Protein AF-A0A2N3G9Y9-F1 (afdb_monomer_lite)

Secondary structure (DSSP, 8-state):
---HHHHHHHHHHHHHHHHHHHHHHHHHHHHHHHH--TTS--GGG--IIIIIIIHHHHHHHHHHHHHHHHHHHHHHHHHHTS----

Radius of gyration: 19.4 Å; chains: 1; bounding box: 48×22×58 Å

Sequence (86 aa):
MGLPVLRLARSIFWALTWGLGVAVGVAAGGWLTVVGGTGAPGAGSLDIVQDVFVLPSAAGGAVFALHLAGQAVIALIRRLARPQAG

Structure (mmCIF, N/CA/C/O backbone):
data_AF-A0A2N3G9Y9-F1
#
_entry.id   AF-A0A2N3G9Y9-F1
#
loop_
_atom_site.group_PDB
_atom_site.id
_atom_site.type_symbol
_atom_site.label_atom_id
_atom_site.label_alt_id
_atom_site.label_comp_id
_atom_site.label_asym_id
_atom_site.label_entity_id
_atom_site.label_seq_id
_atom_site.pdbx_PDB_ins_code
_atom_site.Cartn_x
_atom_site.Cartn_y
_atom_site.Cartn_z
_atom_site.occupancy
_atom_site.B_iso_or_equiv
_atom_site.auth_seq_id
_atom_site.auth_comp_id
_atom_site.auth_asym_id
_atom_site.auth_atom_id
_atom_site.pdbx_PDB_model_num
ATOM 1 N N . MET A 1 1 ? -12.100 13.267 24.597 1.00 50.00 1 MET A N 1
ATOM 2 C CA . MET A 1 1 ? -12.682 12.336 23.601 1.00 50.00 1 MET A CA 1
ATOM 3 C C . MET A 1 1 ? -12.284 12.808 22.211 1.00 50.00 1 MET A C 1
ATOM 5 O O . MET A 1 1 ? -12.750 13.854 21.794 1.00 50.00 1 MET A O 1
ATOM 9 N N . GLY A 1 2 ? -11.382 12.113 21.511 1.00 57.25 2 GLY A N 1
ATOM 10 C CA . GLY A 1 2 ? -11.101 12.455 20.111 1.00 57.25 2 GLY A CA 1
ATOM 11 C C . GLY A 1 2 ? -12.297 12.073 19.242 1.00 57.25 2 GLY A C 1
ATOM 12 O O . GLY A 1 2 ? -12.761 10.936 19.348 1.00 57.25 2 GLY A O 1
ATOM 13 N N . LEU A 1 3 ? -12.795 13.007 18.427 1.00 73.00 3 LEU A N 1
ATOM 14 C CA . LEU A 1 3 ? -13.917 12.774 17.516 1.00 73.00 3 LEU A CA 1
ATOM 15 C C . LEU A 1 3 ? -13.660 11.508 16.671 1.00 73.00 3 LEU A C 1
ATOM 17 O O . LEU A 1 3 ? -12.531 11.311 16.209 1.00 73.00 3 LEU A O 1
ATOM 21 N N . PRO A 1 4 ? -14.666 10.641 16.453 1.00 78.75 4 PRO A N 1
ATOM 22 C CA . PRO A 1 4 ? -14.502 9.389 15.706 1.00 78.75 4 PRO A CA 1
ATOM 23 C C . PRO A 1 4 ? -13.908 9.617 14.307 1.00 78.75 4 PRO A C 1
ATOM 25 O O . PRO A 1 4 ? -13.089 8.822 13.848 1.00 78.75 4 PRO A O 1
ATOM 28 N N . VAL A 1 5 ? -14.224 10.762 13.699 1.00 85.06 5 VAL A N 1
ATOM 29 C CA . VAL A 1 5 ? -13.673 11.228 12.420 1.00 85.06 5 VAL A CA 1
ATOM 30 C C . VAL A 1 5 ? -12.151 11.405 12.471 1.00 85.06 5 VAL A C 1
ATOM 32 O O . VAL A 1 5 ? -11.457 10.927 11.583 1.00 85.06 5 VAL A O 1
ATOM 35 N N . LEU A 1 6 ? -11.599 12.007 13.532 1.00 87.94 6 LEU A N 1
ATOM 36 C CA . LEU A 1 6 ? -10.149 12.217 13.667 1.00 87.94 6 LEU A CA 1
ATOM 37 C C . LEU A 1 6 ? -9.387 10.894 13.807 1.00 87.94 6 LEU A C 1
ATOM 39 O O . LEU A 1 6 ? -8.266 10.753 13.321 1.00 87.94 6 LEU A O 1
ATOM 43 N N . ARG A 1 7 ? -10.000 9.902 14.463 1.00 84.31 7 ARG A N 1
ATOM 44 C CA . ARG A 1 7 ? -9.418 8.559 14.585 1.00 84.31 7 ARG A CA 1
ATOM 45 C C . ARG A 1 7 ? -9.385 7.844 13.240 1.00 84.31 7 ARG A C 1
ATOM 47 O O . ARG A 1 7 ? -8.353 7.266 12.914 1.00 84.31 7 ARG A O 1
ATOM 54 N N . LEU A 1 8 ? -10.473 7.927 12.474 1.00 86.75 8 LEU A N 1
ATOM 55 C CA . LEU A 1 8 ? -10.549 7.366 11.128 1.00 86.75 8 LEU A CA 1
ATOM 56 C C . LEU A 1 8 ? -9.553 8.046 10.179 1.00 86.75 8 LEU A C 1
ATOM 58 O O . LEU A 1 8 ? -8.792 7.359 9.506 1.00 86.75 8 LEU A O 1
ATOM 62 N N . ALA A 1 9 ? -9.496 9.379 10.186 1.00 90.81 9 ALA A N 1
ATOM 63 C CA . ALA A 1 9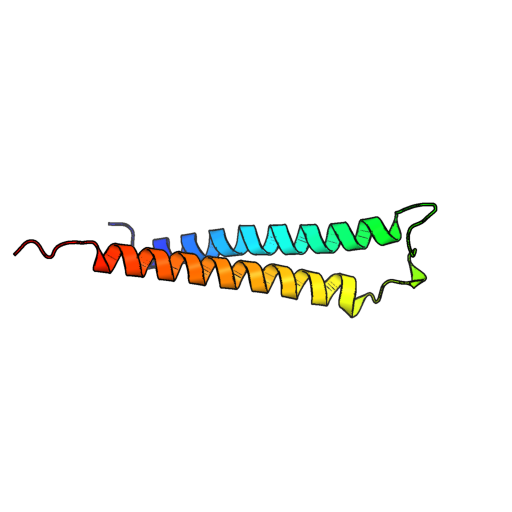 ? -8.564 10.144 9.361 1.00 90.81 9 ALA A CA 1
ATOM 64 C C . ALA A 1 9 ? -7.105 9.758 9.641 1.00 90.81 9 ALA A C 1
ATOM 66 O O . ALA A 1 9 ? -6.344 9.508 8.712 1.00 90.81 9 ALA A O 1
ATOM 67 N N . ARG A 1 10 ? -6.723 9.616 10.917 1.00 91.81 10 ARG A N 1
ATOM 68 C CA . ARG A 1 10 ? -5.376 9.167 11.299 1.00 91.81 10 ARG A CA 1
ATOM 69 C C . ARG A 1 10 ? -5.079 7.738 10.841 1.00 91.81 10 ARG A C 1
ATOM 71 O O . ARG A 1 10 ? -3.968 7.459 10.405 1.00 91.81 10 ARG A O 1
ATOM 78 N N . SER A 1 11 ? -6.056 6.841 10.953 1.00 87.56 11 SER A N 1
ATOM 79 C CA . SER A 1 11 ? -5.954 5.456 10.484 1.00 87.56 11 SER A CA 1
ATOM 80 C C . SER A 1 11 ? -5.706 5.375 8.978 1.00 87.56 11 SER A C 1
ATOM 82 O O . SER A 1 11 ? -4.779 4.689 8.549 1.00 87.56 11 SER A O 1
ATOM 84 N N . ILE A 1 12 ? -6.488 6.130 8.200 1.00 91.19 12 ILE A N 1
ATOM 85 C CA . ILE A 1 12 ? -6.347 6.239 6.745 1.00 91.19 12 ILE A CA 1
ATOM 86 C C . ILE A 1 12 ? -5.000 6.859 6.385 1.00 91.19 12 ILE A C 1
ATOM 88 O O . ILE A 1 12 ? -4.284 6.298 5.566 1.00 91.19 12 ILE A O 1
ATOM 92 N N . PHE A 1 13 ? -4.629 7.973 7.023 1.00 93.69 13 PHE A N 1
ATOM 93 C CA . PHE A 1 13 ? -3.345 8.633 6.794 1.00 93.69 13 PHE A CA 1
ATOM 94 C C . PHE A 1 13 ? -2.178 7.666 6.999 1.00 93.69 13 PHE A C 1
ATOM 96 O O . PHE A 1 13 ? -1.318 7.547 6.135 1.00 93.69 13 PHE A O 1
ATOM 103 N N . TRP A 1 14 ? -2.191 6.912 8.101 1.00 91.31 14 TRP A N 1
ATOM 104 C CA . TRP A 1 14 ? -1.141 5.941 8.381 1.00 91.31 14 TRP A CA 1
ATOM 105 C C . TRP A 1 14 ? -1.095 4.822 7.340 1.00 91.31 14 TRP A C 1
ATOM 107 O O . TRP A 1 14 ? -0.026 4.501 6.829 1.00 91.31 14 TRP A O 1
ATOM 117 N N . ALA A 1 15 ? -2.250 4.257 6.977 1.00 88.94 15 ALA A N 1
ATOM 118 C CA . ALA A 1 15 ? -2.320 3.240 5.932 1.00 88.94 15 ALA A CA 1
ATOM 119 C C . ALA A 1 15 ? -1.807 3.774 4.581 1.00 88.94 15 ALA A C 1
ATOM 121 O O . ALA A 1 15 ? -1.108 3.052 3.872 1.00 88.94 15 ALA A O 1
ATOM 122 N N . LEU A 1 16 ? -2.107 5.034 4.239 1.00 93.38 16 LEU A N 1
ATOM 123 C CA . LEU A 1 16 ? -1.608 5.689 3.026 1.00 93.38 16 LEU A CA 1
ATOM 124 C C . LEU A 1 16 ? -0.092 5.861 3.059 1.00 93.38 16 LEU A C 1
ATOM 126 O O . LEU A 1 16 ? 0.552 5.585 2.056 1.00 93.38 16 LEU A O 1
ATOM 130 N N . THR A 1 17 ? 0.495 6.271 4.187 1.00 94.12 17 THR A N 1
ATOM 131 C CA . THR A 1 17 ? 1.956 6.390 4.317 1.00 94.12 17 THR A CA 1
ATOM 132 C C . THR A 1 17 ? 2.649 5.056 4.042 1.00 94.12 17 THR A C 1
ATOM 134 O O . THR A 1 17 ? 3.618 5.013 3.285 1.00 94.12 17 THR A O 1
ATOM 137 N N . TRP A 1 18 ? 2.125 3.960 4.600 1.00 92.12 18 TRP A N 1
ATOM 138 C CA . TRP A 1 18 ? 2.654 2.617 4.351 1.00 92.12 18 TRP A CA 1
ATOM 139 C C . TRP A 1 18 ? 2.466 2.174 2.901 1.00 92.12 18 TRP A C 1
ATOM 141 O O . TRP A 1 18 ? 3.419 1.713 2.277 1.00 92.12 18 TRP A O 1
ATOM 151 N N . GLY A 1 19 ? 1.263 2.346 2.347 1.00 90.56 19 GLY A N 1
ATOM 152 C CA . GLY A 1 19 ? 0.977 2.004 0.953 1.00 90.56 19 GLY A CA 1
ATOM 153 C C . GLY A 1 19 ? 1.851 2.782 -0.033 1.00 90.56 19 GLY A C 1
ATOM 154 O O . GLY A 1 19 ? 2.442 2.188 -0.930 1.00 90.56 19 GLY A O 1
ATOM 155 N N . LEU A 1 20 ? 2.005 4.095 0.166 1.00 93.12 20 LEU A N 1
ATOM 156 C CA . LEU A 1 20 ? 2.871 4.945 -0.655 1.00 93.12 20 LEU A CA 1
ATOM 157 C C . LEU A 1 20 ? 4.340 4.536 -0.544 1.00 93.12 20 LEU A C 1
ATOM 159 O O . LEU A 1 20 ? 5.008 4.430 -1.566 1.00 93.12 20 LEU A O 1
ATOM 163 N N . GLY A 1 21 ? 4.837 4.258 0.665 1.00 94.06 21 GLY A N 1
ATOM 164 C CA . GLY A 1 21 ? 6.209 3.782 0.855 1.00 94.06 21 GLY A CA 1
ATOM 165 C C . GLY A 1 21 ? 6.487 2.489 0.084 1.00 94.06 21 GLY A C 1
ATOM 166 O O . GLY A 1 21 ? 7.528 2.362 -0.557 1.00 94.06 21 GLY A O 1
ATOM 167 N N . VAL A 1 22 ? 5.530 1.558 0.079 1.00 94.38 22 VAL A N 1
ATOM 168 C CA . VAL A 1 22 ? 5.643 0.300 -0.672 1.00 94.38 22 VAL A CA 1
ATOM 169 C C . VAL A 1 22 ? 5.569 0.527 -2.176 1.00 94.38 22 VAL A C 1
ATOM 171 O O . VAL A 1 22 ? 6.403 -0.010 -2.898 1.00 94.38 22 VAL A O 1
ATOM 174 N N . ALA A 1 23 ? 4.637 1.353 -2.655 1.00 92.38 23 ALA A N 1
ATOM 175 C CA . ALA A 1 23 ? 4.557 1.701 -4.072 1.00 92.38 23 ALA A CA 1
ATOM 176 C C . ALA A 1 23 ? 5.874 2.317 -4.571 1.00 92.38 23 ALA A C 1
ATOM 178 O O . ALA A 1 23 ? 6.422 1.882 -5.582 1.00 92.38 23 ALA A O 1
ATOM 179 N N . VAL A 1 24 ? 6.428 3.271 -3.816 1.00 93.19 24 VAL A N 1
ATOM 180 C CA . VAL A 1 24 ? 7.723 3.895 -4.124 1.00 93.19 24 VAL A CA 1
ATOM 181 C C . VAL A 1 24 ? 8.851 2.862 -4.106 1.00 93.19 24 VAL A C 1
ATOM 183 O O . VAL A 1 24 ? 9.679 2.867 -5.011 1.00 93.19 24 VAL A O 1
ATOM 186 N N . GLY A 1 25 ? 8.877 1.948 -3.132 1.00 92.56 25 GLY A N 1
ATOM 187 C CA . GLY A 1 25 ? 9.875 0.876 -3.068 1.00 92.56 25 GLY A CA 1
ATOM 188 C C . GLY A 1 25 ? 9.820 -0.078 -4.265 1.00 92.56 25 GLY A C 1
ATOM 189 O O . GLY A 1 25 ? 10.860 -0.419 -4.822 1.00 92.56 25 GLY A O 1
ATOM 190 N N . VAL A 1 26 ? 8.618 -0.467 -4.704 1.00 90.81 26 VAL A N 1
ATOM 191 C CA . VAL A 1 26 ? 8.426 -1.320 -5.890 1.00 90.81 26 VAL A CA 1
ATOM 192 C C . VAL A 1 26 ? 8.860 -0.591 -7.160 1.00 90.81 26 VAL A C 1
ATOM 194 O O . VAL A 1 26 ? 9.617 -1.152 -7.950 1.00 90.81 26 VAL A O 1
ATOM 197 N N . ALA A 1 27 ? 8.470 0.676 -7.322 1.00 88.25 27 ALA A N 1
ATOM 198 C CA . ALA A 1 27 ? 8.909 1.498 -8.448 1.00 88.25 27 ALA A CA 1
ATOM 199 C C . ALA A 1 27 ? 10.440 1.675 -8.465 1.00 88.25 27 ALA A C 1
ATOM 201 O O . ALA A 1 27 ? 11.072 1.559 -9.514 1.00 88.25 27 ALA A O 1
ATOM 202 N N . ALA A 1 28 ? 11.057 1.891 -7.298 1.00 88.44 28 ALA A N 1
A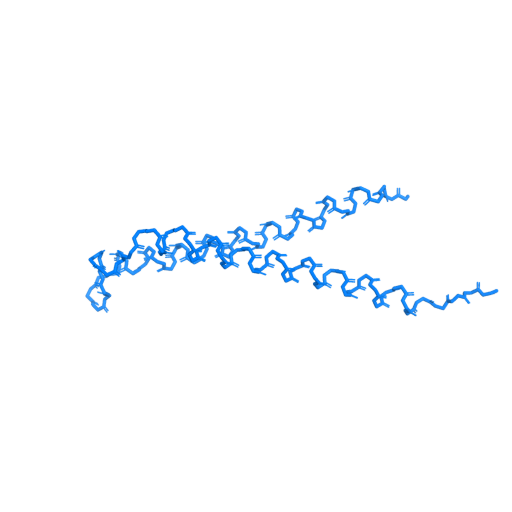TOM 203 C CA . ALA A 1 28 ? 12.509 1.977 -7.162 1.00 88.44 28 ALA A CA 1
ATOM 204 C C . ALA A 1 28 ? 13.206 0.644 -7.494 1.00 88.44 28 ALA A C 1
ATOM 206 O O . ALA A 1 28 ? 14.259 0.651 -8.126 1.00 88.44 28 ALA A O 1
ATOM 207 N N . GLY A 1 29 ? 12.614 -0.499 -7.134 1.00 86.38 29 GLY A N 1
ATOM 208 C CA . GLY A 1 29 ? 13.103 -1.821 -7.540 1.00 86.38 29 GLY A CA 1
ATOM 209 C C . GLY A 1 29 ? 13.089 -2.013 -9.061 1.00 86.38 29 GLY A C 1
ATOM 210 O O . GLY A 1 29 ? 14.081 -2.459 -9.641 1.00 86.38 29 GLY A O 1
ATOM 211 N N . GLY A 1 30 ? 12.005 -1.595 -9.724 1.00 84.25 30 GLY A N 1
ATOM 212 C CA . GLY A 1 30 ? 11.928 -1.561 -11.188 1.00 84.25 30 GLY A CA 1
ATOM 213 C C . GLY A 1 30 ? 13.001 -0.656 -11.800 1.00 84.25 30 GLY A C 1
ATOM 214 O O . GLY A 1 30 ? 13.706 -1.056 -12.724 1.00 84.25 30 GLY A O 1
ATOM 215 N N . TRP A 1 31 ? 13.223 0.526 -11.219 1.00 83.69 31 TRP A N 1
ATOM 216 C CA . TRP A 1 31 ? 14.281 1.441 -11.656 1.00 83.69 31 TRP A CA 1
ATOM 217 C C . TRP A 1 31 ? 15.680 0.822 -11.562 1.00 83.69 31 TRP A C 1
ATOM 219 O O . TRP A 1 31 ? 16.455 0.931 -12.509 1.00 83.69 31 TRP A O 1
ATOM 229 N N . LEU A 1 32 ? 15.997 0.111 -10.474 1.00 82.12 32 LEU A N 1
ATOM 230 C CA . LEU A 1 32 ? 17.273 -0.605 -10.322 1.00 82.12 32 LEU A CA 1
ATOM 231 C C . LEU A 1 32 ? 17.495 -1.668 -11.409 1.00 82.12 32 LEU A C 1
ATOM 233 O O . LEU A 1 32 ? 18.639 -1.962 -11.740 1.00 82.12 32 LEU A O 1
ATOM 237 N N . THR A 1 33 ? 16.425 -2.201 -12.000 1.00 80.56 33 THR A N 1
ATOM 238 C CA . THR A 1 33 ? 16.499 -3.137 -13.135 1.00 80.56 33 THR A CA 1
ATOM 239 C C . THR A 1 33 ? 16.895 -2.423 -14.433 1.00 80.56 33 THR A C 1
ATOM 241 O O . THR A 1 33 ? 17.597 -2.995 -15.266 1.00 80.56 33 THR A O 1
ATOM 244 N N . VAL A 1 34 ? 16.494 -1.156 -14.586 1.00 77.38 34 VAL A N 1
ATOM 245 C CA . VAL A 1 34 ? 16.846 -0.299 -15.730 1.00 77.38 34 VAL A CA 1
ATOM 246 C C . VAL A 1 34 ? 18.278 0.215 -15.622 1.00 77.38 34 VAL A C 1
ATOM 248 O O . VAL A 1 34 ? 19.013 0.181 -16.605 1.00 77.38 34 VAL A O 1
ATOM 251 N N . VAL A 1 35 ? 18.665 0.719 -14.446 1.00 80.56 35 VAL A N 1
ATOM 252 C CA . VAL A 1 35 ? 19.995 1.318 -14.229 1.00 80.56 35 VAL A CA 1
ATOM 253 C C . VAL A 1 35 ? 21.058 0.304 -13.814 1.00 80.56 35 VAL A C 1
ATOM 255 O O . VAL A 1 35 ? 22.239 0.644 -13.751 1.00 80.56 35 VAL A O 1
ATOM 258 N N . GLY A 1 36 ? 20.652 -0.931 -13.515 1.00 74.81 36 GLY A N 1
ATOM 259 C CA . GLY A 1 36 ? 21.557 -2.035 -13.240 1.00 74.81 36 GLY A CA 1
ATOM 260 C C . GLY A 1 36 ? 22.445 -2.289 -14.453 1.00 74.81 36 GLY A C 1
ATOM 261 O O . GLY A 1 36 ? 21.956 -2.429 -15.570 1.00 74.81 36 GLY A O 1
ATOM 262 N N . GLY A 1 37 ? 23.759 -2.295 -14.237 1.00 67.62 37 GLY A N 1
ATOM 263 C CA . GLY A 1 37 ? 24.739 -2.558 -15.284 1.00 67.62 37 GLY A CA 1
ATOM 264 C C . GLY A 1 37 ? 24.753 -4.027 -15.721 1.00 67.62 37 GLY A C 1
ATOM 265 O O . GLY A 1 37 ? 23.727 -4.695 -15.834 1.00 67.62 37 GLY A O 1
ATOM 266 N N . THR A 1 38 ? 25.947 -4.556 -15.970 1.00 66.38 38 THR A N 1
ATOM 267 C CA . THR A 1 38 ? 26.143 -5.932 -16.440 1.00 66.38 38 THR A CA 1
ATOM 268 C C . THR A 1 38 ? 25.449 -6.957 -15.535 1.00 66.38 38 THR A C 1
ATOM 270 O O . THR A 1 38 ? 25.768 -7.084 -14.355 1.00 66.38 38 THR A O 1
ATOM 273 N N . GLY A 1 39 ? 24.498 -7.703 -16.107 1.00 69.38 39 GLY A N 1
ATOM 274 C CA . GLY A 1 39 ? 23.731 -8.746 -15.416 1.00 69.38 39 GLY A CA 1
ATOM 275 C C . GLY A 1 39 ? 22.277 -8.383 -15.095 1.00 69.38 39 GLY A C 1
ATOM 276 O O . GLY A 1 3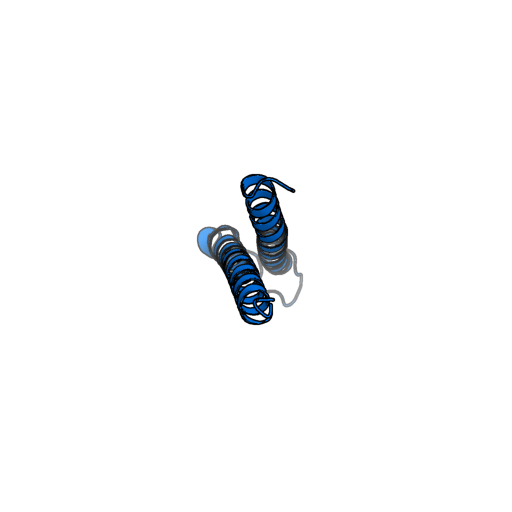9 ? 21.518 -9.280 -14.736 1.00 69.38 39 GLY A O 1
ATOM 277 N N . ALA A 1 40 ? 21.860 -7.121 -15.260 1.00 74.62 40 ALA A N 1
ATOM 278 C CA . ALA A 1 40 ? 20.449 -6.750 -15.184 1.00 74.62 40 ALA A CA 1
ATOM 279 C C . ALA A 1 40 ? 19.752 -6.906 -16.556 1.00 74.62 40 ALA A C 1
ATOM 281 O O . ALA A 1 40 ? 20.377 -6.657 -17.589 1.00 74.62 40 ALA A O 1
ATOM 282 N N . PRO A 1 41 ? 18.458 -7.275 -16.585 1.00 69.25 41 PRO A N 1
ATOM 283 C CA . PRO A 1 41 ? 17.654 -7.395 -17.807 1.00 69.25 41 PRO A CA 1
ATOM 284 C C . PRO A 1 41 ? 17.623 -6.147 -18.718 1.00 69.25 41 PRO A C 1
ATOM 286 O O . PR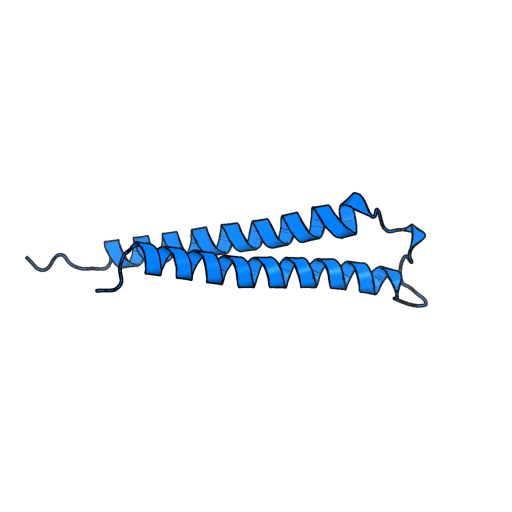O A 1 41 ? 17.357 -6.272 -19.914 1.00 69.25 41 PRO A O 1
ATOM 289 N N . GLY A 1 42 ? 17.923 -4.955 -18.184 1.00 73.56 42 GLY A N 1
ATOM 290 C CA . GLY A 1 42 ? 18.019 -3.704 -18.940 1.00 73.56 42 GLY A CA 1
ATOM 291 C C . GLY A 1 42 ? 16.664 -3.130 -19.377 1.00 73.56 42 GLY A C 1
ATOM 292 O O . GLY A 1 42 ? 15.614 -3.754 -19.231 1.00 73.56 42 GLY A O 1
ATOM 293 N N . ALA A 1 43 ? 16.675 -1.917 -19.937 1.00 72.38 43 ALA A N 1
ATOM 294 C CA . ALA A 1 43 ? 15.461 -1.143 -20.236 1.00 72.38 43 ALA A CA 1
ATOM 295 C C . ALA A 1 43 ? 14.472 -1.833 -21.198 1.00 72.38 43 ALA A C 1
ATOM 297 O O . ALA A 1 43 ? 13.272 -1.601 -21.103 1.00 72.38 43 ALA A O 1
ATOM 298 N N . GLY A 1 44 ? 14.956 -2.692 -22.103 1.00 75.25 44 GLY A N 1
ATOM 299 C CA . GLY A 1 44 ? 14.111 -3.413 -23.065 1.00 75.25 44 GLY A CA 1
ATOM 300 C C . GLY A 1 44 ? 13.255 -4.528 -22.455 1.00 75.25 44 GLY A C 1
ATOM 301 O O . GLY A 1 44 ? 12.425 -5.098 -23.153 1.00 75.25 44 GLY A O 1
ATOM 302 N N . SER A 1 45 ? 13.465 -4.846 -21.175 1.00 78.12 45 SER A N 1
ATOM 303 C CA . SER A 1 45 ? 12.691 -5.851 -20.439 1.00 78.12 45 SER A CA 1
ATOM 304 C C . SER A 1 45 ? 11.544 -5.267 -19.609 1.00 78.12 45 SER A C 1
ATOM 306 O O . SER A 1 45 ? 10.726 -6.040 -19.118 1.00 78.12 45 SER A O 1
ATOM 308 N N . LEU A 1 46 ? 11.480 -3.935 -19.454 1.00 79.62 46 LEU A N 1
ATOM 309 C CA . LEU A 1 46 ? 10.396 -3.279 -18.728 1.00 79.62 46 LEU A CA 1
ATOM 310 C C . LEU A 1 46 ? 9.182 -3.073 -19.631 1.00 79.62 46 LEU A C 1
ATOM 312 O O . LEU A 1 46 ? 9.263 -2.410 -20.667 1.00 79.62 46 LEU A O 1
ATOM 316 N N . ASP A 1 47 ? 8.030 -3.530 -19.162 1.00 86.00 47 ASP A N 1
ATOM 317 C CA . ASP A 1 47 ? 6.747 -3.020 -19.616 1.00 86.00 47 ASP A CA 1
ATOM 318 C C . ASP A 1 47 ? 6.423 -1.770 -18.791 1.00 86.00 47 ASP A C 1
ATOM 320 O O . ASP A 1 47 ? 6.134 -1.843 -17.598 1.00 86.00 47 ASP A O 1
ATOM 324 N N . ILE A 1 48 ? 6.460 -0.595 -19.425 1.00 81.81 48 ILE A N 1
ATOM 325 C CA . ILE A 1 48 ? 6.232 0.684 -18.737 1.00 81.81 48 ILE A CA 1
ATOM 326 C C . ILE A 1 48 ? 4.883 0.702 -18.014 1.00 81.81 48 ILE A C 1
ATOM 328 O O . ILE A 1 48 ? 4.794 1.198 -16.892 1.00 81.81 48 ILE A O 1
ATOM 332 N N . VAL A 1 49 ? 3.820 0.188 -18.631 1.00 87.62 49 VAL A N 1
ATOM 333 C CA . VAL A 1 49 ? 2.492 0.234 -18.014 1.00 87.62 49 VAL A CA 1
ATOM 334 C C . VAL A 1 49 ? 2.475 -0.677 -16.794 1.00 87.62 49 VAL A C 1
ATOM 336 O O . VAL A 1 49 ? 2.048 -0.262 -15.710 1.00 87.62 49 VAL A O 1
ATOM 339 N N . GLN A 1 50 ? 2.976 -1.899 -16.951 1.00 88.25 50 GLN A N 1
ATOM 340 C CA . GLN A 1 50 ? 2.926 -2.891 -15.891 1.00 88.25 50 GLN A CA 1
ATOM 341 C C . GLN A 1 50 ? 3.883 -2.564 -14.737 1.00 88.25 50 GLN A C 1
ATOM 343 O O . GLN A 1 50 ? 3.466 -2.537 -13.578 1.00 88.25 50 GLN A O 1
ATOM 348 N N . ASP A 1 51 ? 5.142 -2.265 -15.042 1.00 85.75 51 ASP A N 1
ATOM 349 C CA . ASP A 1 51 ? 6.222 -2.174 -14.059 1.00 85.75 51 ASP A CA 1
ATOM 350 C C . ASP A 1 51 ? 6.296 -0.810 -13.367 1.00 85.75 51 ASP A C 1
ATOM 352 O O . ASP A 1 51 ? 6.730 -0.722 -12.218 1.00 85.75 51 ASP A O 1
ATOM 356 N N . VAL A 1 52 ? 5.832 0.260 -14.024 1.00 84.06 52 VAL A N 1
ATOM 357 C CA . VAL A 1 52 ? 5.881 1.623 -13.463 1.00 84.06 52 VAL A CA 1
ATOM 358 C C . VAL A 1 52 ? 4.565 2.015 -12.8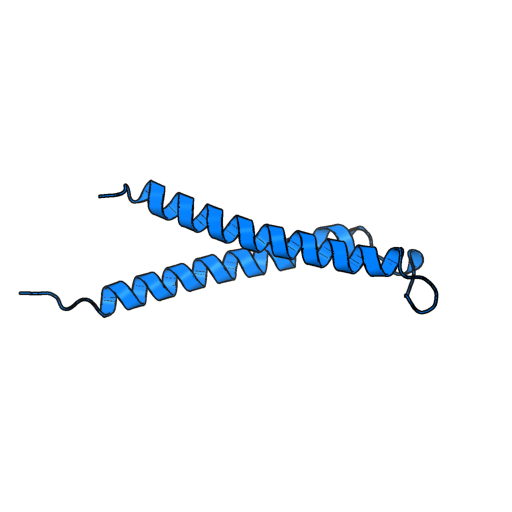00 1.00 84.06 52 VAL A C 1
ATOM 360 O O . VAL A 1 52 ? 4.572 2.746 -11.811 1.00 84.06 52 VAL A O 1
ATOM 363 N N . PHE A 1 53 ? 3.429 1.530 -13.307 1.00 86.94 53 PHE A N 1
ATOM 364 C CA . PHE A 1 53 ? 2.120 1.953 -12.806 1.00 86.94 53 PHE A CA 1
ATOM 365 C C . PHE A 1 53 ? 1.359 0.832 -12.114 1.00 86.94 53 PHE A C 1
ATOM 367 O O . PHE A 1 53 ? 0.965 1.000 -10.957 1.00 86.94 53 PHE A O 1
ATOM 374 N N . VAL A 1 54 ? 1.148 -0.303 -12.785 1.00 92.12 54 VAL A N 1
ATOM 375 C CA . VAL A 1 54 ? 0.277 -1.367 -12.260 1.00 92.12 54 VAL A CA 1
ATOM 376 C C . VAL A 1 54 ? 0.879 -2.009 -11.017 1.00 92.12 54 VAL A C 1
ATOM 378 O O . VAL A 1 54 ? 0.219 -2.036 -9.981 1.00 92.12 54 VAL A O 1
ATOM 381 N N . LEU A 1 55 ? 2.125 -2.483 -11.082 1.00 91.81 55 LEU A N 1
ATOM 382 C CA . LEU A 1 55 ? 2.773 -3.179 -9.971 1.00 91.81 55 LEU A CA 1
ATOM 383 C C . LEU A 1 55 ? 2.952 -2.279 -8.737 1.00 91.81 55 LEU A C 1
ATOM 385 O O . LEU A 1 55 ? 2.517 -2.691 -7.657 1.00 91.81 55 LEU A O 1
ATOM 389 N N . PRO A 1 56 ? 3.486 -1.045 -8.847 1.00 91.88 56 PRO A N 1
ATOM 390 C CA . PRO A 1 56 ? 3.574 -0.135 -7.705 1.00 91.88 56 PRO A CA 1
ATOM 391 C C . PRO A 1 56 ? 2.215 0.190 -7.083 1.00 91.88 56 PRO A C 1
ATOM 393 O O . PRO A 1 56 ? 2.065 0.134 -5.861 1.00 91.88 56 PRO A O 1
ATOM 396 N N . SER A 1 57 ? 1.204 0.480 -7.909 1.00 92.94 57 SER A N 1
ATOM 397 C CA . SER A 1 57 ? -0.140 0.821 -7.426 1.00 92.94 57 SER A CA 1
ATOM 398 C C . SER A 1 57 ? -0.822 -0.373 -6.765 1.00 92.94 57 SER A C 1
ATOM 400 O O . SER A 1 57 ? -1.427 -0.225 -5.704 1.00 92.94 57 SER A O 1
ATOM 402 N N . ALA A 1 58 ? -0.696 -1.566 -7.353 1.00 95.44 58 ALA A N 1
ATOM 403 C CA . ALA A 1 58 ? -1.238 -2.800 -6.800 1.00 95.44 58 ALA A CA 1
ATOM 404 C C . ALA A 1 58 ? -0.569 -3.151 -5.466 1.00 95.44 58 ALA A C 1
ATOM 406 O O . ALA A 1 58 ? -1.264 -3.442 -4.493 1.00 95.44 58 ALA A O 1
ATOM 407 N N . ALA A 1 59 ? 0.761 -3.064 -5.386 1.00 92.19 59 ALA A N 1
ATOM 408 C CA . ALA A 1 59 ? 1.503 -3.331 -4.160 1.00 92.19 59 ALA A CA 1
ATOM 409 C C . ALA A 1 59 ? 1.154 -2.326 -3.051 1.00 92.19 59 ALA A C 1
ATOM 411 O O . ALA A 1 59 ? 0.825 -2.723 -1.930 1.00 92.19 59 ALA A O 1
ATOM 412 N N . GLY A 1 60 ? 1.154 -1.028 -3.365 1.00 92.81 60 GLY A N 1
ATOM 413 C CA . GLY A 1 60 ? 0.767 0.011 -2.414 1.00 92.81 60 GLY A CA 1
ATOM 414 C C . GLY A 1 60 ? -0.684 -0.128 -1.950 1.00 92.81 60 GLY A C 1
ATOM 415 O O . GLY A 1 60 ? -0.961 -0.053 -0.752 1.00 92.81 60 GLY A O 1
ATOM 416 N N . GLY A 1 61 ? -1.604 -0.405 -2.877 1.00 94.44 61 GLY A N 1
ATOM 417 C CA . GLY A 1 61 ? -3.016 -0.656 -2.589 1.00 94.44 61 GLY A CA 1
ATOM 418 C C . GLY A 1 61 ? -3.239 -1.889 -1.711 1.00 94.44 61 GLY A C 1
ATOM 419 O O . GLY A 1 61 ? -4.009 -1.827 -0.751 1.00 94.44 61 GLY A O 1
ATOM 420 N N . ALA A 1 62 ? -2.523 -2.985 -1.973 1.00 95.88 62 ALA A N 1
ATOM 421 C CA . ALA A 1 62 ? -2.584 -4.196 -1.159 1.00 95.88 62 ALA A CA 1
ATOM 422 C C . ALA A 1 62 ? -2.119 -3.932 0.281 1.00 95.88 62 ALA A C 1
ATOM 424 O O . ALA A 1 62 ? -2.794 -4.323 1.235 1.00 95.88 62 ALA A O 1
ATOM 425 N N . VAL A 1 63 ? -1.008 -3.211 0.458 1.00 95.38 63 VAL A N 1
ATOM 426 C CA . VAL A 1 63 ? -0.493 -2.871 1.793 1.00 95.38 63 VAL A CA 1
ATOM 427 C C . VAL A 1 63 ? -1.402 -1.886 2.522 1.00 95.38 63 VAL A C 1
ATOM 429 O O . VAL A 1 63 ? -1.614 -2.041 3.728 1.00 95.38 63 VAL A O 1
ATOM 432 N N . PHE A 1 64 ? -1.987 -0.922 1.812 1.00 93.88 64 PHE A N 1
ATOM 433 C CA . PHE A 1 64 ? -3.011 -0.030 2.353 1.00 93.88 64 PHE A CA 1
ATOM 434 C C . PHE A 1 64 ? -4.219 -0.820 2.881 1.00 93.88 64 PHE A C 1
ATOM 436 O O . PHE A 1 64 ? -4.613 -0.652 4.039 1.00 93.88 64 PHE A O 1
ATOM 443 N N . ALA A 1 65 ? -4.771 -1.724 2.064 1.00 95.12 65 ALA A N 1
ATOM 444 C CA . ALA A 1 65 ? -5.912 -2.556 2.436 1.00 95.12 65 ALA A CA 1
ATOM 445 C C . ALA A 1 65 ? -5.593 -3.449 3.644 1.00 95.12 65 ALA A C 1
ATOM 447 O O . ALA A 1 65 ? -6.380 -3.520 4.591 1.00 95.12 65 ALA A O 1
ATOM 448 N N . LEU A 1 66 ? -4.408 -4.066 3.656 1.00 96.25 66 LEU A N 1
ATOM 449 C CA . LEU A 1 66 ? -3.945 -4.900 4.762 1.00 96.25 66 LEU A CA 1
ATOM 450 C C . LEU A 1 66 ? -3.811 -4.102 6.065 1.00 96.25 66 LEU A C 1
ATOM 452 O O . LEU A 1 66 ? -4.221 -4.578 7.123 1.00 96.25 66 LEU A O 1
ATOM 456 N N . HIS A 1 67 ? -3.293 -2.872 6.004 1.00 93.31 67 HIS A N 1
ATOM 457 C CA . HIS A 1 67 ? -3.184 -2.008 7.180 1.00 93.31 67 HIS A CA 1
ATOM 458 C C . HIS A 1 67 ? -4.549 -1.627 7.745 1.00 93.31 67 HIS A C 1
A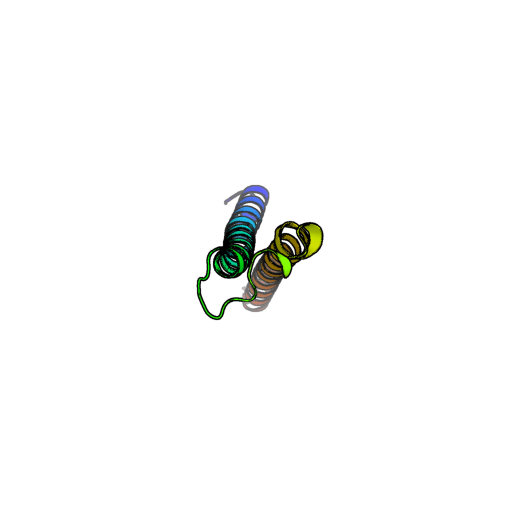TOM 460 O O . HIS A 1 67 ? -4.743 -1.684 8.962 1.00 93.31 67 HIS A O 1
ATOM 466 N N . LEU A 1 68 ? -5.507 -1.265 6.889 1.00 93.00 68 LEU A N 1
ATOM 467 C CA . LEU A 1 68 ? -6.868 -0.975 7.337 1.00 93.00 68 LEU A CA 1
ATOM 468 C C . LEU A 1 68 ? -7.527 -2.206 7.964 1.00 93.00 68 LEU A C 1
ATOM 470 O O . LEU A 1 68 ? -8.105 -2.103 9.048 1.00 93.00 68 LEU A O 1
ATOM 474 N N . ALA A 1 69 ? -7.388 -3.373 7.332 1.00 94.00 69 ALA A N 1
ATOM 475 C CA . ALA A 1 69 ? -7.905 -4.629 7.860 1.00 94.00 69 ALA A CA 1
ATOM 476 C C . ALA A 1 69 ? -7.280 -4.965 9.225 1.00 94.00 69 ALA A C 1
ATOM 478 O O . ALA A 1 69 ? -8.002 -5.240 10.183 1.00 94.00 69 ALA A O 1
ATOM 479 N N . GLY A 1 70 ? -5.956 -4.855 9.360 1.00 93.31 70 GLY A N 1
ATOM 480 C CA . GLY A 1 70 ? -5.254 -5.089 10.623 1.00 93.31 70 GLY A CA 1
ATOM 481 C C . GLY A 1 70 ? -5.711 -4.143 11.736 1.00 93.31 70 GLY A C 1
ATOM 482 O O . GLY A 1 70 ? -5.981 -4.577 12.858 1.00 93.31 70 GLY A O 1
ATOM 483 N N . GLN A 1 71 ? -5.884 -2.855 11.431 1.00 92.88 71 GLN A N 1
ATOM 484 C CA . GLN A 1 71 ? -6.421 -1.889 12.392 1.00 92.88 71 GLN A CA 1
ATOM 485 C C . GLN A 1 71 ? -7.863 -2.222 12.805 1.00 92.88 71 GLN A C 1
ATOM 487 O O . GLN A 1 71 ? -8.194 -2.107 13.989 1.00 92.88 71 GLN A O 1
ATOM 492 N N . ALA A 1 72 ? -8.707 -2.663 11.867 1.00 91.69 72 ALA A N 1
ATOM 493 C CA . ALA A 1 72 ? -10.080 -3.080 12.144 1.00 91.69 72 ALA A CA 1
ATOM 494 C C . ALA A 1 72 ? -10.132 -4.327 13.043 1.00 91.69 72 ALA A C 1
ATOM 496 O O . ALA A 1 72 ? -10.860 -4.334 14.038 1.00 91.69 72 ALA A O 1
ATOM 497 N N . VAL A 1 73 ? -9.306 -5.338 12.758 1.00 96.00 73 VAL A N 1
ATOM 498 C CA . VAL A 1 73 ? -9.176 -6.555 13.575 1.00 96.00 73 VAL A CA 1
ATOM 499 C C . VAL A 1 73 ? -8.728 -6.209 14.995 1.00 96.00 73 VAL A C 1
ATOM 501 O O . VAL A 1 73 ? -9.365 -6.620 15.963 1.00 96.00 73 VAL A O 1
ATOM 504 N N . ILE A 1 74 ? -7.691 -5.381 15.150 1.00 93.75 74 ILE A N 1
ATOM 505 C CA . ILE A 1 74 ? -7.219 -4.941 16.473 1.00 93.75 74 ILE A CA 1
ATOM 506 C C . ILE A 1 74 ? -8.316 -4.171 17.218 1.00 93.75 74 ILE A C 1
ATOM 508 O O . ILE A 1 74 ? -8.499 -4.356 18.424 1.00 93.75 74 ILE A O 1
ATOM 512 N N . ALA A 1 75 ? -9.062 -3.304 16.529 1.00 90.50 75 ALA A N 1
ATOM 513 C CA . ALA A 1 75 ? -10.171 -2.574 17.131 1.00 90.50 75 ALA A CA 1
ATOM 514 C C . ALA A 1 75 ? -11.289 -3.514 17.610 1.00 90.50 75 ALA A C 1
ATOM 516 O O . ALA A 1 75 ? -11.836 -3.288 18.690 1.00 90.50 75 ALA A O 1
ATOM 517 N N . LEU A 1 76 ? -11.597 -4.567 16.847 1.00 93.25 76 LEU A N 1
ATOM 518 C CA . LEU A 1 76 ? -12.564 -5.595 17.224 1.00 93.25 76 LEU A CA 1
ATOM 519 C C . LEU A 1 76 ? -12.094 -6.378 18.454 1.00 93.25 76 LEU A C 1
ATOM 521 O O . LEU A 1 76 ? -12.821 -6.438 19.442 1.00 93.25 76 LEU A O 1
ATOM 525 N N . ILE A 1 77 ? -10.857 -6.879 18.452 1.00 95.75 77 ILE A N 1
ATOM 526 C CA . ILE A 1 77 ? -10.274 -7.602 19.595 1.00 95.75 77 ILE A CA 1
ATOM 527 C C . ILE A 1 77 ? -10.328 -6.739 20.861 1.00 95.75 77 ILE A C 1
ATOM 529 O O . ILE A 1 77 ? -10.782 -7.190 21.909 1.00 95.75 77 ILE A O 1
ATOM 533 N N . ARG A 1 78 ? -9.950 -5.457 20.767 1.00 92.06 78 ARG A N 1
ATOM 534 C CA . ARG A 1 78 ? -10.009 -4.516 21.901 1.00 92.06 78 ARG A CA 1
ATOM 535 C C . ARG A 1 78 ? -11.427 -4.248 22.401 1.00 92.06 78 ARG A C 1
ATOM 537 O O . ARG A 1 78 ? -11.576 -3.864 23.556 1.00 92.06 78 ARG A O 1
ATOM 544 N N . ARG A 1 79 ? -12.449 -4.370 21.549 1.00 90.25 79 ARG A N 1
ATOM 545 C CA . ARG A 1 79 ? -13.855 -4.259 21.966 1.00 90.25 79 ARG A CA 1
ATOM 546 C C . ARG A 1 79 ? -14.297 -5.509 22.716 1.00 90.25 79 ARG A C 1
ATOM 548 O O . ARG A 1 79 ? -14.920 -5.369 23.757 1.00 90.25 79 ARG A O 1
ATOM 555 N N . LEU A 1 80 ? -13.936 -6.687 22.212 1.00 92.31 80 LEU A N 1
ATOM 556 C CA . LEU A 1 80 ? -14.284 -7.975 22.818 1.00 92.31 80 LEU A CA 1
ATOM 557 C C . LEU A 1 80 ? -13.570 -8.208 24.157 1.00 92.31 80 LEU A C 1
ATOM 559 O O . LEU A 1 80 ? -14.147 -8.779 25.070 1.00 92.31 80 LEU A O 1
ATOM 563 N N . ALA A 1 81 ? -12.332 -7.729 24.291 1.00 90.06 81 ALA A N 1
ATOM 564 C CA . ALA A 1 81 ? -11.525 -7.902 25.497 1.00 90.06 81 ALA A CA 1
ATOM 565 C C . ALA A 1 81 ? -11.875 -6.937 26.645 1.00 90.06 81 ALA A C 1
ATOM 567 O O . ALA A 1 81 ? -11.292 -7.056 27.719 1.00 90.06 81 ALA A O 1
ATOM 568 N N . ARG A 1 82 ? -12.769 -5.956 26.446 1.00 85.94 82 ARG A N 1
ATOM 569 C CA . ARG A 1 82 ? -13.224 -5.085 27.540 1.00 85.94 82 ARG A CA 1
ATOM 570 C C . ARG A 1 82 ? -14.328 -5.804 28.316 1.00 85.94 82 ARG A C 1
ATOM 572 O O . ARG A 1 82 ? -15.405 -5.982 27.747 1.00 85.94 82 ARG A O 1
ATOM 579 N N . PRO A 1 83 ? -14.111 -6.165 29.593 1.00 65.56 83 PRO A N 1
ATOM 580 C CA . PRO A 1 83 ? -15.191 -6.645 30.440 1.00 65.56 83 PRO A CA 1
ATOM 581 C C . PRO A 1 83 ? -16.243 -5.541 30.530 1.00 65.56 83 PRO A C 1
ATOM 583 O O . PRO A 1 83 ? -15.901 -4.380 30.777 1.00 65.56 83 PRO A O 1
ATOM 586 N N . GLN A 1 84 ? -17.511 -5.880 30.305 1.00 65.31 84 GLN A N 1
ATOM 587 C CA . GLN A 1 84 ? -18.597 -4.991 30.693 1.00 65.31 84 GLN A CA 1
ATOM 588 C C . GLN A 1 84 ? -18.592 -4.967 32.221 1.00 65.31 84 GLN A C 1
ATOM 590 O O . GLN A 1 84 ? -19.020 -5.929 32.851 1.00 65.31 84 GLN A O 1
ATOM 595 N N . ALA A 1 85 ? -18.000 -3.928 32.808 1.00 57.38 85 ALA A N 1
ATOM 596 C CA . ALA A 1 85 ? -18.182 -3.646 34.222 1.00 57.38 85 ALA A CA 1
ATOM 597 C C . ALA A 1 85 ? -19.671 -3.328 34.407 1.00 57.38 85 ALA A C 1
ATOM 599 O O . ALA A 1 85 ? -20.125 -2.258 33.995 1.00 57.38 85 ALA A O 1
ATOM 600 N N . GLY A 1 86 ? -20.415 -4.333 34.874 1.00 46.75 86 GLY A N 1
ATOM 601 C CA . GLY A 1 86 ? -21.757 -4.176 35.423 1.00 46.75 86 GLY A CA 1
ATOM 602 C C . GLY A 1 86 ? -21.718 -3.467 36.765 1.00 46.75 86 GLY A C 1
ATOM 603 O O . GLY A 1 86 ? -20.651 -3.509 37.422 1.00 46.75 86 GLY A O 1
#

Foldseek 3Di:
DPDPVVVVVVLLVVLLVQLLVQLVVQQVVLVCLQVPPPPRPHPVPDDCCCRNPVVSNVSSVVSSVVSSVVVVVVVVVVVVPDPPPD

pLDDT: mean 85.41, std 10.84, range [46.75, 96.25]